Protein AF-A0A954TWW1-F1 (afdb_monomer_lite)

Secondary structure (DSSP, 8-state):
--SHHHHHHHHHTT--------SS--HHHHHHHHHTT-TT--SSEEEE--TT-TTSPEEEES---SSHHHHHHHHHHHHHHHHHHHHHTSS--

pLDDT: mean 86.17, std 14.99, range [42.03, 96.81]

Structure (mmCIF, N/CA/C/O backbone):
data_AF-A0A954TWW1-F1
#
_entry.id   AF-A0A954TWW1-F1
#
loop_
_atom_site.group_PDB
_atom_site.id
_atom_site.type_symbol
_atom_site.label_atom_id
_atom_site.label_alt_id
_atom_site.label_comp_id
_atom_site.label_asym_id
_atom_site.label_entity_id
_atom_site.label_seq_id
_atom_site.pdbx_PDB_ins_code
_atom_site.Cartn_x
_atom_site.Cartn_y
_atom_site.Cartn_z
_atom_site.occupancy
_atom_site.B_iso_or_equiv
_atom_site.auth_seq_id
_atom_site.auth_comp_id
_atom_site.auth_asym_id
_atom_site.auth_atom_id
_atom_site.pdbx_PDB_model_num
ATOM 1 N N . MET A 1 1 ? 4.918 1.114 6.391 1.00 80.81 1 MET A N 1
ATOM 2 C CA . MET A 1 1 ? 4.045 -0.070 6.313 1.00 80.81 1 MET A CA 1
ATOM 3 C C . MET A 1 1 ? 4.292 -1.037 7.464 1.00 80.81 1 MET A C 1
ATOM 5 O O . MET A 1 1 ? 3.341 -1.381 8.137 1.00 80.81 1 MET A O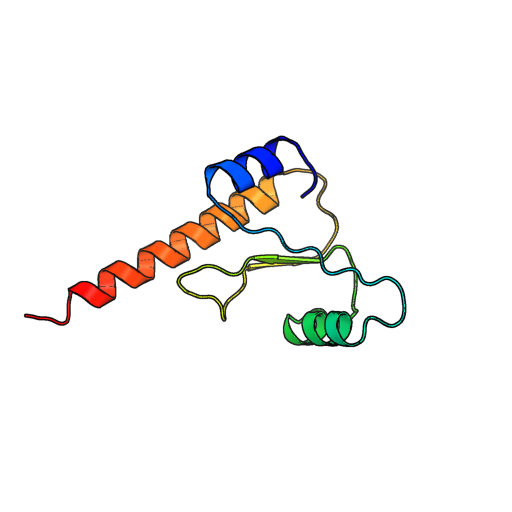 1
ATOM 9 N N . ASN A 1 2 ? 5.528 -1.488 7.721 1.00 88.06 2 ASN A N 1
ATOM 10 C CA . ASN A 1 2 ? 5.795 -2.454 8.799 1.00 88.06 2 ASN A CA 1
ATOM 11 C C . ASN A 1 2 ? 5.938 -1.778 10.178 1.00 88.06 2 ASN A C 1
ATOM 13 O O . ASN A 1 2 ? 7.047 -1.631 10.686 1.00 88.06 2 ASN A O 1
ATOM 17 N N . THR A 1 3 ? 4.828 -1.309 10.744 1.00 93.94 3 THR A N 1
ATOM 18 C CA . THR A 1 3 ? 4.748 -0.781 12.117 1.00 93.94 3 THR A CA 1
ATOM 19 C C . THR A 1 3 ? 3.572 -1.426 12.848 1.00 93.94 3 THR A C 1
ATOM 21 O O . THR A 1 3 ? 2.620 -1.855 12.197 1.00 93.94 3 THR A O 1
ATOM 24 N N . GLU A 1 4 ? 3.607 -1.462 14.185 1.00 96.06 4 GLU A N 1
ATOM 25 C CA . GLU A 1 4 ? 2.492 -1.995 14.990 1.00 96.06 4 GLU A CA 1
ATOM 26 C C . GLU A 1 4 ? 1.180 -1.257 14.712 1.00 96.06 4 GLU A C 1
ATOM 28 O O . GLU A 1 4 ? 0.158 -1.887 14.483 1.00 96.06 4 GLU A O 1
ATOM 33 N N . GLU A 1 5 ? 1.221 0.072 14.623 1.00 96.00 5 GLU A N 1
ATOM 34 C CA . GLU A 1 5 ? 0.041 0.892 14.321 1.00 96.00 5 GLU A CA 1
ATOM 35 C C . GLU A 1 5 ? -0.599 0.529 12.972 1.00 96.00 5 GLU A C 1
ATOM 37 O O . GLU A 1 5 ? -1.811 0.348 12.882 1.00 96.00 5 GLU A O 1
ATOM 42 N N . THR A 1 6 ? 0.216 0.351 11.925 1.00 95.31 6 THR A N 1
ATOM 43 C CA . THR A 1 6 ? -0.299 -0.039 10.603 1.00 95.31 6 THR A CA 1
ATOM 44 C C . THR A 1 6 ? -0.874 -1.455 10.645 1.00 95.31 6 THR A C 1
ATOM 46 O O . THR A 1 6 ? -1.901 -1.717 10.025 1.00 95.31 6 THR A O 1
ATOM 49 N N . LYS A 1 7 ? -0.223 -2.369 11.378 1.00 95.38 7 LYS A N 1
ATOM 50 C CA . LYS A 1 7 ? -0.686 -3.748 11.546 1.00 95.38 7 LYS A CA 1
ATOM 51 C C . LYS A 1 7 ? -2.052 -3.791 12.234 1.00 95.38 7 LYS A C 1
ATOM 53 O O . LYS A 1 7 ? -2.960 -4.410 11.692 1.00 95.38 7 LYS A O 1
ATOM 58 N N . ASN A 1 8 ? -2.198 -3.102 13.365 1.00 96.38 8 ASN A N 1
ATOM 59 C CA . ASN A 1 8 ? -3.453 -3.061 14.114 1.00 96.38 8 ASN A CA 1
ATOM 60 C C . ASN A 1 8 ? -4.582 -2.511 13.242 1.00 96.38 8 ASN A C 1
ATOM 62 O O . ASN A 1 8 ? -5.632 -3.133 13.142 1.00 96.38 8 ASN A O 1
ATOM 66 N N . TYR A 1 9 ? -4.334 -1.414 12.517 1.00 95.56 9 TYR A N 1
ATOM 67 C CA . TYR A 1 9 ? -5.332 -0.846 11.613 1.00 95.56 9 TYR A CA 1
ATOM 68 C C . TYR A 1 9 ? -5.769 -1.846 10.532 1.00 95.56 9 TYR A C 1
ATOM 70 O O . TYR A 1 9 ? -6.962 -1.999 10.273 1.00 95.56 9 TYR A O 1
ATOM 78 N N . VAL A 1 10 ? -4.808 -2.532 9.902 1.00 95.25 10 VAL A N 1
ATOM 79 C CA . VAL A 1 10 ? -5.071 -3.541 8.864 1.00 95.25 10 VAL A CA 1
ATOM 80 C C . VAL A 1 10 ? -5.933 -4.682 9.408 1.00 95.25 10 VAL A C 1
ATOM 82 O O . VAL A 1 10 ? -6.899 -5.072 8.753 1.00 95.25 10 VAL A O 1
ATOM 85 N N . GLU A 1 11 ? -5.611 -5.186 10.601 1.00 95.31 11 GLU A N 1
ATOM 86 C CA . GLU A 1 11 ? -6.342 -6.279 11.251 1.00 95.31 11 GLU A CA 1
ATOM 87 C C . GLU A 1 11 ? -7.757 -5.853 11.673 1.00 95.31 11 GLU A C 1
ATOM 89 O O . GLU A 1 11 ? -8.723 -6.547 11.359 1.00 95.31 11 GLU A O 1
ATOM 94 N N . GLU A 1 12 ? -7.900 -4.688 12.309 1.00 95.75 12 GLU A N 1
ATOM 95 C CA . GLU A 1 12 ? -9.186 -4.152 12.777 1.00 95.75 12 GLU A CA 1
ATOM 96 C C . GLU A 1 12 ? -10.172 -3.879 11.634 1.00 95.75 12 GLU A C 1
ATOM 98 O O . GLU A 1 12 ? -11.379 -4.057 11.798 1.00 95.75 12 GLU A O 1
ATOM 103 N N . HIS A 1 13 ? -9.667 -3.471 10.467 1.00 93.06 13 HIS A N 1
ATOM 104 C CA . HIS A 1 13 ? -10.490 -3.084 9.317 1.00 93.06 13 HIS A CA 1
ATOM 105 C C . HIS A 1 13 ? -10.601 -4.182 8.249 1.00 93.06 13 HIS A C 1
ATOM 107 O O . HIS A 1 13 ? -11.145 -3.937 7.172 1.00 93.06 13 HIS A O 1
ATOM 113 N N . GLY A 1 14 ? -10.089 -5.389 8.517 1.00 93.06 14 GLY A N 1
ATOM 114 C CA . GLY A 1 14 ? -10.172 -6.520 7.588 1.00 93.06 14 GLY A CA 1
ATOM 115 C C . GLY A 1 14 ? -9.448 -6.282 6.257 1.00 93.06 14 GLY A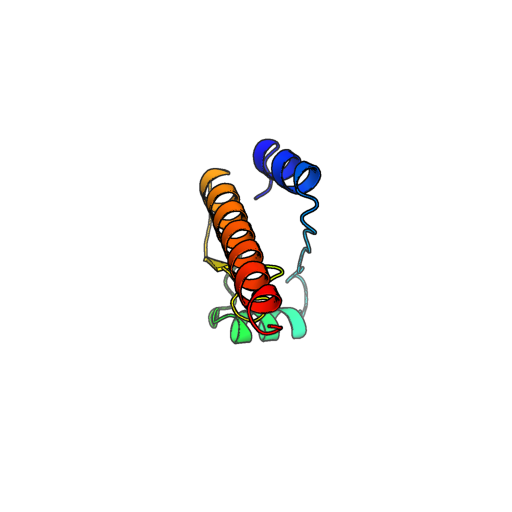 C 1
ATOM 116 O O . GLY A 1 14 ? -9.856 -6.812 5.222 1.00 93.06 14 GLY A O 1
ATOM 117 N N . ILE A 1 15 ? -8.389 -5.469 6.260 1.00 94.31 15 ILE A N 1
ATOM 118 C CA . ILE A 1 15 ? -7.598 -5.176 5.064 1.00 94.31 15 ILE A CA 1
ATOM 119 C C . ILE A 1 15 ? -6.710 -6.384 4.753 1.00 94.31 15 ILE A C 1
ATOM 121 O O . ILE A 1 15 ? -5.969 -6.877 5.601 1.00 94.31 15 ILE A O 1
ATOM 125 N N . ILE A 1 16 ? -6.735 -6.845 3.503 1.00 94.62 16 ILE A N 1
ATOM 126 C CA . ILE A 1 16 ? -5.865 -7.934 3.050 1.00 94.62 16 ILE A CA 1
ATOM 127 C C . ILE A 1 16 ? -4.566 -7.350 2.496 1.00 94.62 16 ILE A C 1
ATOM 129 O O . ILE A 1 16 ? -4.554 -6.698 1.452 1.00 94.62 16 ILE A O 1
ATOM 133 N N . ALA A 1 17 ? -3.456 -7.605 3.189 1.00 94.12 17 ALA A N 1
ATOM 134 C CA . ALA A 1 17 ? -2.127 -7.214 2.738 1.00 94.12 17 ALA A CA 1
ATOM 135 C C . ALA A 1 17 ? -1.486 -8.321 1.885 1.00 94.12 17 ALA A C 1
ATOM 137 O O . ALA A 1 17 ? -1.353 -9.462 2.324 1.00 94.12 17 ALA A O 1
ATOM 138 N N . LEU A 1 18 ? -1.033 -7.967 0.680 1.00 93.12 18 LEU A N 1
ATOM 139 C CA . LEU A 1 18 ? -0.272 -8.850 -0.205 1.00 93.12 18 LEU A CA 1
ATOM 140 C C . LEU A 1 18 ? 1.153 -8.317 -0.366 1.00 93.12 18 LEU A C 1
ATOM 142 O O . LEU A 1 18 ? 1.358 -7.127 -0.607 1.00 93.12 18 LEU A O 1
ATOM 146 N N . ARG A 1 19 ? 2.148 -9.203 -0.259 1.00 91.12 19 ARG A N 1
ATOM 147 C CA . ARG A 1 19 ? 3.552 -8.873 -0.522 1.00 91.12 19 ARG A CA 1
ATOM 148 C C . ARG A 1 19 ? 3.951 -9.398 -1.896 1.00 91.12 19 ARG A C 1
ATOM 150 O O . ARG A 1 19 ? 4.010 -10.606 -2.099 1.00 91.12 19 ARG A O 1
ATOM 157 N N . ALA A 1 20 ? 4.282 -8.488 -2.805 1.00 89.69 20 ALA A N 1
ATOM 158 C CA . ALA A 1 20 ? 4.932 -8.825 -4.065 1.00 89.69 20 ALA A CA 1
ATOM 159 C C . ALA A 1 20 ? 6.452 -8.856 -3.856 1.00 89.69 20 ALA A C 1
ATOM 161 O O . ALA A 1 20 ? 7.067 -7.818 -3.602 1.00 89.69 20 ALA A O 1
ATOM 162 N N . ASP A 1 21 ? 7.057 -10.042 -3.917 1.00 87.44 21 ASP A N 1
ATOM 163 C CA . ASP A 1 21 ? 8.511 -10.171 -3.834 1.00 87.44 21 ASP A CA 1
ATOM 164 C C . ASP A 1 21 ? 9.152 -9.936 -5.208 1.00 87.44 21 ASP A C 1
ATOM 166 O O . ASP A 1 21 ? 8.788 -10.572 -6.195 1.00 87.44 21 ASP A O 1
ATOM 170 N N . LYS A 1 22 ? 10.098 -8.995 -5.270 1.00 84.94 22 LYS A N 1
ATOM 171 C CA . LYS A 1 22 ? 10.818 -8.616 -6.494 1.00 84.94 22 LYS A CA 1
ATOM 172 C C . LYS A 1 22 ? 12.189 -9.299 -6.605 1.00 84.94 22 LYS A C 1
ATOM 174 O O .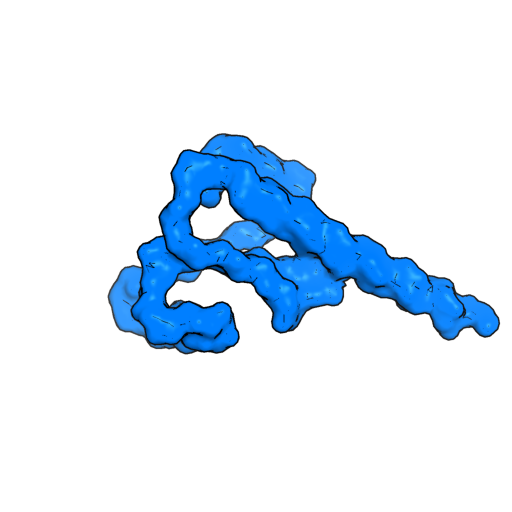 LYS A 1 22 ? 12.930 -9.038 -7.555 1.00 84.94 22 LYS A O 1
ATOM 179 N N . GLN A 1 23 ? 12.564 -10.147 -5.646 1.00 83.00 23 GLN A N 1
ATOM 180 C CA . GLN A 1 23 ? 13.784 -10.948 -5.734 1.00 83.00 23 GLN A CA 1
ATOM 181 C C . GLN A 1 23 ? 13.675 -11.968 -6.881 1.00 83.00 23 GLN A C 1
ATOM 183 O O . GLN A 1 23 ? 12.654 -12.627 -7.016 1.00 83.00 23 GLN A O 1
ATOM 188 N N . HIS A 1 24 ? 14.745 -12.113 -7.675 1.00 75.56 24 HIS A N 1
ATOM 189 C CA . HIS A 1 24 ? 14.902 -13.069 -8.792 1.00 75.56 24 HIS A CA 1
ATOM 190 C C . HIS A 1 24 ? 13.834 -12.999 -9.906 1.00 75.56 24 HIS A C 1
ATOM 192 O O . HIS A 1 24 ? 12.721 -13.474 -9.739 1.00 75.56 24 HIS A O 1
ATOM 198 N N . GLN A 1 25 ? 14.201 -12.484 -11.091 1.00 67.69 25 GLN A N 1
ATOM 199 C CA . GLN A 1 25 ? 13.415 -12.566 -12.346 1.00 67.69 25 GLN A CA 1
ATOM 200 C C . GLN A 1 25 ? 11.880 -12.427 -12.188 1.00 67.69 25 GLN A C 1
ATOM 202 O O . GLN A 1 25 ? 11.106 -13.151 -12.812 1.00 67.69 25 GLN A O 1
ATOM 207 N N . ALA A 1 26 ? 11.426 -11.466 -11.377 1.00 83.69 26 ALA A N 1
ATOM 208 C CA . ALA A 1 26 ? 10.013 -11.253 -11.072 1.00 83.69 26 ALA A CA 1
ATOM 209 C C . ALA A 1 26 ? 9.281 -10.520 -12.217 1.00 83.69 26 ALA A C 1
ATOM 211 O O . ALA A 1 26 ? 8.852 -9.375 -12.071 1.00 83.69 26 ALA A O 1
ATOM 212 N N . VAL A 1 27 ? 9.172 -11.166 -13.384 1.00 88.31 27 VAL A N 1
ATOM 213 C CA . VAL A 1 27 ? 8.582 -10.594 -14.610 1.00 88.31 27 VAL A CA 1
ATOM 214 C C . VAL A 1 27 ? 7.168 -10.066 -14.361 1.00 88.31 27 VAL A C 1
ATOM 216 O O . VAL A 1 27 ? 6.861 -8.945 -14.756 1.00 88.31 27 VAL A O 1
ATOM 219 N N . GLU A 1 28 ? 6.335 -10.825 -13.649 1.00 89.38 28 GLU A N 1
ATOM 220 C CA . GLU A 1 28 ? 4.956 -10.418 -13.352 1.00 89.3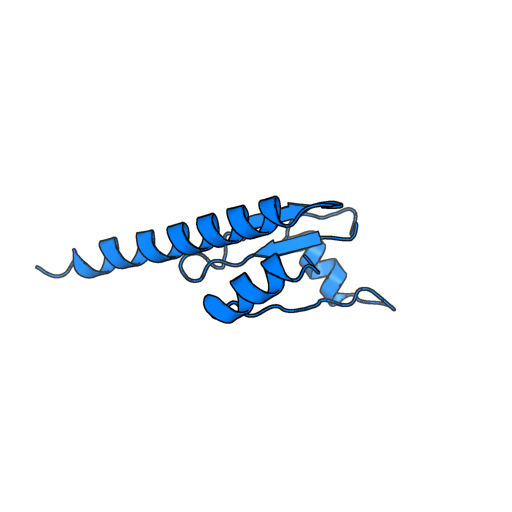8 28 GLU A CA 1
ATOM 221 C C . GLU A 1 28 ? 4.886 -9.228 -12.386 1.00 89.38 28 GLU A C 1
ATOM 223 O O . GLU A 1 28 ? 4.069 -8.331 -12.571 1.00 89.38 28 GLU A O 1
ATOM 228 N N . VAL A 1 29 ? 5.790 -9.153 -11.402 1.00 90.81 29 VAL A N 1
ATOM 229 C CA . VAL A 1 29 ? 5.872 -7.997 -10.493 1.00 90.81 29 VAL A CA 1
ATOM 230 C C . VAL A 1 29 ? 6.308 -6.748 -11.254 1.00 90.81 29 VAL A C 1
ATOM 232 O O . VAL A 1 29 ? 5.738 -5.681 -11.051 1.00 90.81 29 VAL A O 1
ATOM 235 N N . ASN A 1 30 ? 7.275 -6.871 -12.168 1.00 90.69 30 ASN A N 1
ATOM 236 C CA . ASN A 1 30 ? 7.704 -5.751 -13.007 1.00 90.69 30 ASN A CA 1
ATOM 237 C C . ASN A 1 30 ? 6.561 -5.257 -13.910 1.00 90.69 30 ASN A C 1
ATOM 239 O O . ASN A 1 30 ? 6.307 -4.057 -13.956 1.00 90.69 30 ASN A O 1
ATOM 243 N N . ARG A 1 31 ? 5.826 -6.173 -14.558 1.00 91.81 31 ARG A N 1
ATOM 244 C CA . ARG A 1 31 ? 4.644 -5.835 -15.371 1.00 91.81 31 ARG A CA 1
ATOM 245 C C . ARG A 1 31 ? 3.585 -5.105 -14.552 1.00 91.81 31 ARG A C 1
ATOM 247 O O . ARG A 1 31 ? 3.054 -4.096 -15.006 1.00 91.81 31 ARG A O 1
ATOM 254 N N . LEU A 1 32 ? 3.307 -5.583 -13.340 1.00 92.50 32 LEU A N 1
ATOM 255 C CA . LEU A 1 32 ? 2.348 -4.938 -12.450 1.00 92.50 32 LEU A CA 1
ATOM 256 C C . LEU A 1 32 ? 2.802 -3.526 -12.050 1.00 92.50 32 LEU A C 1
ATOM 258 O O . LEU A 1 32 ? 2.000 -2.598 -12.081 1.00 92.50 32 LEU A O 1
ATOM 262 N N . LEU A 1 33 ? 4.082 -3.332 -11.720 1.00 93.25 33 LEU A N 1
ATOM 263 C CA . LEU A 1 33 ? 4.629 -2.005 -11.412 1.00 93.25 33 LEU A CA 1
ATOM 264 C C . LEU A 1 33 ? 4.482 -1.044 -12.598 1.00 93.25 33 LEU A C 1
ATOM 266 O O . LEU A 1 33 ? 4.031 0.085 -12.409 1.00 93.25 33 LEU A O 1
ATOM 270 N N . GLU A 1 34 ? 4.785 -1.496 -13.817 1.00 93.44 34 GLU A N 1
ATOM 271 C CA . GLU A 1 34 ? 4.603 -0.702 -15.037 1.00 93.44 34 GLU A CA 1
ATOM 272 C C . GLU A 1 34 ? 3.134 -0.315 -15.262 1.00 93.44 34 GLU A C 1
ATOM 274 O O . GLU A 1 34 ? 2.844 0.849 -15.548 1.00 93.44 34 GLU A O 1
ATOM 279 N N . GLN A 1 35 ? 2.202 -1.259 -15.086 1.00 93.38 35 GLN A N 1
ATOM 280 C CA . GLN A 1 35 ? 0.757 -1.012 -15.184 1.00 93.38 35 GLN A CA 1
ATOM 281 C C . GLN A 1 35 ? 0.263 -0.001 -14.144 1.00 93.38 35 GLN A C 1
ATOM 283 O O . GLN A 1 35 ? -0.614 0.809 -14.436 1.00 93.38 35 GLN A O 1
ATOM 288 N N . LEU A 1 36 ? 0.854 -0.017 -12.949 1.00 94.06 36 LEU A N 1
ATOM 289 C CA . LEU A 1 36 ? 0.581 0.938 -11.875 1.00 94.06 36 LEU A CA 1
ATOM 290 C C . LEU A 1 36 ? 1.326 2.274 -12.064 1.00 94.06 36 LEU A C 1
ATOM 292 O O . LEU A 1 36 ? 1.230 3.152 -11.215 1.00 94.06 36 LEU A O 1
ATOM 296 N N . GLY A 1 37 ? 2.056 2.457 -13.170 1.00 92.62 37 GLY A N 1
ATOM 297 C CA . GLY A 1 37 ? 2.742 3.703 -13.519 1.00 92.62 37 GLY A CA 1
ATOM 298 C C . GLY A 1 37 ? 4.178 3.827 -12.997 1.00 92.62 37 GLY A C 1
ATOM 299 O O . GLY A 1 37 ? 4.861 4.795 -13.335 1.00 92.62 37 GLY A O 1
ATOM 300 N N . ASN A 1 38 ? 4.684 2.843 -12.250 1.00 91.88 38 ASN A N 1
ATOM 301 C CA . ASN A 1 38 ? 6.066 2.790 -11.776 1.00 91.88 38 ASN A CA 1
ATOM 302 C C . ASN A 1 38 ? 6.984 2.159 -12.836 1.00 91.88 38 ASN A C 1
ATOM 304 O O . ASN A 1 38 ? 7.397 1.002 -12.748 1.00 91.88 38 ASN A O 1
ATOM 308 N N . LYS A 1 39 ? 7.319 2.951 -13.859 1.00 86.12 39 LYS A N 1
ATOM 309 C CA . LYS A 1 39 ? 8.177 2.522 -14.980 1.00 86.12 39 LYS A CA 1
ATOM 310 C C . LYS A 1 39 ? 9.641 2.297 -14.596 1.00 86.12 39 LYS A C 1
ATOM 312 O O . LYS A 1 39 ? 10.356 1.621 -15.325 1.00 86.12 39 LYS A O 1
ATOM 317 N N . SER A 1 40 ? 10.109 2.883 -13.492 1.00 86.88 40 SER A N 1
ATOM 318 C CA . SER A 1 40 ? 11.477 2.663 -13.006 1.00 86.88 40 SER A CA 1
ATOM 319 C C . SER A 1 40 ? 11.621 1.319 -12.288 1.00 86.88 40 SER A C 1
ATOM 321 O O . SER A 1 40 ? 12.742 0.853 -12.079 1.00 86.88 40 SER A O 1
ATOM 323 N N . GLY A 1 41 ? 10.503 0.691 -11.899 1.00 86.06 41 GLY A N 1
ATOM 324 C CA . GLY A 1 41 ? 10.499 -0.525 -11.094 1.00 86.06 41 GLY A CA 1
ATOM 325 C C . GLY A 1 41 ? 11.111 -0.311 -9.706 1.00 86.06 41 GLY A C 1
ATOM 326 O O . GLY A 1 41 ? 11.634 -1.265 -9.118 1.00 86.06 41 GLY A O 1
ATOM 327 N N . ALA A 1 42 ? 11.102 0.931 -9.211 1.00 88.56 42 ALA A N 1
ATOM 328 C CA . ALA A 1 42 ? 11.665 1.290 -7.919 1.00 88.56 42 ALA A CA 1
ATOM 329 C C . ALA A 1 42 ? 10.823 0.703 -6.780 1.00 88.56 42 ALA A C 1
ATOM 331 O O . ALA A 1 42 ? 9.597 0.664 -6.847 1.00 88.56 42 ALA A O 1
ATOM 332 N N . ILE A 1 43 ? 11.495 0.242 -5.729 1.00 89.69 43 ILE A N 1
ATOM 333 C CA . ILE A 1 43 ? 10.870 -0.249 -4.499 1.00 89.69 43 ILE A CA 1
ATOM 334 C C . ILE A 1 43 ? 11.491 0.480 -3.297 1.00 89.69 43 ILE A C 1
ATOM 336 O O . ILE A 1 43 ? 12.662 0.861 -3.373 1.00 89.69 43 ILE A O 1
ATOM 340 N N . PRO A 1 44 ? 10.764 0.649 -2.178 1.00 92.00 44 PRO A N 1
ATOM 341 C CA . PRO A 1 44 ? 9.406 0.161 -1.917 1.00 92.00 44 PRO A CA 1
ATOM 342 C C . PRO A 1 44 ? 8.317 0.926 -2.689 1.00 92.00 44 PRO A C 1
ATOM 344 O O . PRO A 1 44 ? 8.415 2.132 -2.881 1.00 92.00 44 PRO A O 1
ATOM 347 N N . PHE A 1 45 ? 7.279 0.200 -3.111 1.00 94.56 45 PHE A N 1
ATOM 348 C CA . PHE A 1 45 ? 6.101 0.723 -3.806 1.00 94.56 45 PHE A CA 1
ATOM 349 C C . PHE A 1 45 ? 4.853 0.022 -3.268 1.00 94.56 45 PHE A C 1
ATOM 351 O O . PHE A 1 45 ? 4.869 -1.198 -3.083 1.00 94.56 45 PHE A O 1
ATOM 358 N N . TYR A 1 46 ? 3.782 0.773 -3.022 1.00 95.81 46 TYR A N 1
ATOM 359 C CA . TYR A 1 46 ? 2.535 0.236 -2.483 1.00 95.81 46 TYR A CA 1
ATOM 360 C C . TYR A 1 46 ? 1.344 0.694 -3.324 1.00 95.81 46 TYR A C 1
ATOM 362 O O . TYR A 1 46 ? 1.268 1.851 -3.738 1.00 95.81 46 TYR A O 1
ATOM 370 N N . ALA A 1 47 ? 0.392 -0.212 -3.529 1.00 96.50 47 ALA A N 1
ATOM 371 C CA . ALA A 1 47 ? -0.887 0.073 -4.162 1.00 96.50 47 ALA A CA 1
ATOM 372 C C . ALA A 1 47 ? -2.013 -0.426 -3.256 1.00 96.50 47 ALA A C 1
ATOM 374 O O . ALA A 1 47 ? -2.031 -1.591 -2.859 1.00 96.50 47 ALA A O 1
ATOM 375 N N . ILE A 1 48 ? -2.938 0.467 -2.919 1.00 96.50 48 ILE A N 1
ATOM 376 C CA . ILE A 1 48 ? -4.124 0.167 -2.118 1.00 96.50 48 ILE A CA 1
ATOM 377 C C . ILE A 1 48 ? -5.312 0.169 -3.066 1.00 96.50 48 ILE A C 1
ATOM 379 O O . ILE A 1 48 ? -5.583 1.180 -3.709 1.00 96.50 48 ILE A O 1
ATOM 383 N N . PHE A 1 49 ? -6.007 -0.961 -3.154 1.00 95.75 49 PHE A N 1
ATOM 384 C CA . PHE A 1 49 ? -7.138 -1.168 -4.054 1.00 95.75 49 PHE A CA 1
ATOM 385 C C . PHE A 1 49 ? -8.449 -1.034 -3.263 1.00 95.75 49 PHE A C 1
ATOM 387 O O . PHE A 1 49 ? -8.773 -1.935 -2.489 1.00 95.75 49 PHE A O 1
ATOM 394 N N . PRO A 1 50 ? -9.206 0.070 -3.405 1.00 95.19 50 PRO A N 1
ATOM 395 C CA . PRO A 1 50 ? -10.458 0.251 -2.675 1.00 95.19 50 PRO A CA 1
ATOM 396 C C . PRO A 1 50 ? -11.545 -0.704 -3.179 1.00 95.19 50 PRO A C 1
ATOM 398 O O . PRO A 1 50 ? -11.685 -0.893 -4.387 1.00 95.19 50 PRO A O 1
ATOM 401 N N . ALA A 1 51 ? -12.378 -1.240 -2.283 1.00 89.81 51 ALA A N 1
ATOM 402 C CA . ALA A 1 51 ? -13.423 -2.201 -2.654 1.00 89.81 51 ALA A CA 1
ATOM 403 C C . ALA A 1 51 ? -14.452 -1.636 -3.656 1.00 89.81 51 ALA A C 1
ATOM 405 O O . ALA A 1 51 ? -14.865 -2.338 -4.576 1.00 89.81 51 ALA A O 1
ATOM 406 N N . GLY A 1 52 ? -14.838 -0.360 -3.521 1.00 89.06 52 GLY A N 1
ATOM 407 C CA . GLY A 1 52 ? -15.792 0.287 -4.438 1.00 89.06 52 GLY A CA 1
ATOM 408 C C . GLY A 1 52 ? -15.180 0.772 -5.755 1.00 89.06 52 GLY A C 1
ATOM 409 O O . GLY A 1 52 ? -15.905 1.111 -6.688 1.00 89.06 52 GLY A O 1
ATOM 410 N N . SER A 1 53 ? -13.852 0.818 -5.856 1.00 90.38 53 SER A N 1
ATOM 411 C CA . SER A 1 53 ? -13.148 1.343 -7.029 1.00 90.38 53 SER A CA 1
ATOM 412 C C . SER A 1 53 ? -11.812 0.625 -7.271 1.00 90.38 53 SER A C 1
ATOM 414 O O . SER A 1 53 ? -10.771 1.275 -7.378 1.00 90.38 53 SER A O 1
ATOM 416 N N . PRO A 1 54 ? -11.811 -0.712 -7.445 1.00 89.50 54 PRO A N 1
ATOM 417 C CA . PRO A 1 54 ? -10.578 -1.500 -7.515 1.00 89.50 54 PRO A CA 1
ATOM 418 C C . PRO A 1 54 ? -9.683 -1.115 -8.703 1.00 89.50 54 PRO A C 1
ATOM 420 O O . PRO A 1 54 ? -8.472 -1.252 -8.634 1.00 89.50 54 PRO A O 1
ATOM 423 N N . ASN A 1 55 ? -10.245 -0.553 -9.776 1.00 91.88 55 ASN A N 1
ATOM 424 C CA . ASN A 1 55 ? -9.472 -0.084 -10.935 1.00 91.88 55 ASN A CA 1
ATOM 425 C C . ASN A 1 55 ? -8.818 1.298 -10.735 1.00 91.88 55 ASN A C 1
ATOM 427 O O . ASN A 1 55 ? -8.177 1.810 -11.650 1.00 91.88 55 ASN A O 1
ATOM 431 N N . LYS A 1 56 ? -9.008 1.936 -9.574 1.00 93.94 56 LYS A N 1
ATOM 432 C CA . LYS A 1 56 ? -8.440 3.247 -9.229 1.00 93.94 56 LYS A CA 1
ATOM 433 C C . LYS A 1 56 ? -7.651 3.142 -7.917 1.00 93.94 56 LYS A C 1
ATOM 435 O O . LYS A 1 56 ? -8.102 3.665 -6.897 1.00 93.94 56 LYS A O 1
ATOM 440 N N . PRO A 1 57 ? -6.507 2.436 -7.919 1.00 96.06 57 PRO A N 1
ATOM 441 C CA . PRO A 1 57 ? -5.717 2.262 -6.713 1.00 96.06 57 PRO A CA 1
ATOM 442 C C . PRO A 1 57 ? -5.129 3.587 -6.224 1.00 96.06 57 PRO A C 1
ATOM 444 O O . PRO A 1 57 ? -4.775 4.466 -7.011 1.00 96.06 57 PRO A O 1
ATOM 447 N N . ILE A 1 58 ? -4.972 3.693 -4.909 1.00 96.62 58 ILE A N 1
ATOM 448 C CA . ILE A 1 58 ? -4.178 4.743 -4.275 1.00 96.62 58 ILE A CA 1
ATOM 449 C C . ILE A 1 58 ? -2.731 4.257 -4.254 1.00 96.62 58 ILE A C 1
ATOM 451 O O . ILE A 1 58 ? -2.432 3.203 -3.689 1.00 96.62 58 ILE A O 1
ATOM 455 N N . LEU A 1 59 ? -1.844 5.014 -4.895 1.00 96.12 59 LEU A N 1
ATOM 456 C CA . LEU A 1 59 ? -0.437 4.660 -5.054 1.00 96.12 59 LEU A CA 1
ATOM 457 C C . LEU A 1 59 ? 0.420 5.435 -4.055 1.00 96.12 59 LEU A C 1
ATOM 459 O O . LEU A 1 59 ? 0.263 6.646 -3.899 1.00 96.12 59 LEU A O 1
ATOM 463 N N . LEU A 1 60 ? 1.341 4.732 -3.405 1.00 95.25 60 LEU A N 1
ATOM 464 C CA . LEU A 1 60 ? 2.345 5.303 -2.514 1.00 95.25 60 LEU A CA 1
ATOM 465 C C . LEU A 1 60 ? 3.721 4.869 -3.024 1.00 95.25 60 LEU A C 1
ATOM 467 O O . LEU A 1 60 ? 4.102 3.702 -2.895 1.00 95.25 60 LEU A O 1
ATOM 471 N N . ASP A 1 61 ? 4.446 5.814 -3.617 1.00 92.12 61 ASP A N 1
ATOM 472 C CA . ASP A 1 61 ? 5.777 5.599 -4.181 1.00 92.12 61 ASP A CA 1
ATOM 473 C C . ASP A 1 61 ? 6.856 6.171 -3.252 1.00 92.12 61 ASP A C 1
ATOM 475 O O . ASP A 1 61 ? 6.753 7.309 -2.788 1.00 92.12 61 ASP A O 1
ATOM 479 N N . GLY A 1 62 ? 7.887 5.373 -2.980 1.00 87.56 62 GLY A N 1
ATOM 480 C CA . GLY A 1 62 ? 9.046 5.773 -2.197 1.00 87.56 62 GLY A CA 1
ATOM 481 C C . GLY A 1 62 ? 9.047 5.300 -0.743 1.00 87.56 62 GLY A C 1
ATOM 482 O O . GLY A 1 62 ? 8.272 4.449 -0.298 1.00 87.56 62 GLY A O 1
ATOM 483 N N . VAL A 1 63 ? 10.014 5.829 0.008 1.00 91.12 63 VAL A N 1
ATOM 484 C CA . VAL A 1 63 ? 10.296 5.417 1.386 1.00 91.12 63 VAL A CA 1
ATOM 485 C C . VAL A 1 63 ? 9.472 6.247 2.361 1.00 91.12 63 VAL A C 1
ATOM 487 O O . VAL A 1 63 ? 9.573 7.470 2.402 1.00 91.12 63 VAL A O 1
ATOM 490 N N . PHE A 1 64 ? 8.712 5.558 3.207 1.00 92.19 64 PHE A N 1
ATOM 491 C CA . PHE A 1 64 ? 7.898 6.164 4.254 1.00 92.19 64 PHE A CA 1
ATOM 492 C C . PHE A 1 64 ? 8.426 5.747 5.624 1.00 92.19 64 PHE A C 1
ATOM 494 O O . PHE A 1 64 ? 8.549 4.555 5.912 1.00 92.19 64 PHE A O 1
ATOM 501 N N . THR A 1 65 ? 8.720 6.729 6.470 1.00 92.12 65 THR A N 1
ATOM 502 C CA . THR A 1 65 ? 9.303 6.530 7.807 1.00 92.12 65 THR A CA 1
ATOM 503 C C . THR A 1 65 ? 8.276 6.604 8.937 1.00 92.12 65 THR A C 1
ATOM 505 O O . THR A 1 65 ? 8.628 6.408 10.095 1.00 92.12 65 THR A O 1
ATOM 508 N N . SER A 1 66 ? 7.006 6.860 8.618 1.00 94.38 66 SER A N 1
ATOM 509 C CA . SER A 1 66 ? 5.904 6.920 9.578 1.00 94.38 66 SER A CA 1
ATOM 510 C C . SER A 1 66 ? 4.689 6.118 9.082 1.00 94.38 66 SER A C 1
ATOM 512 O O . SER A 1 66 ? 4.573 5.850 7.881 1.00 94.38 66 SER A O 1
ATOM 514 N N . PRO A 1 67 ? 3.785 5.699 9.987 1.00 95.44 67 PRO A N 1
ATOM 515 C CA . PRO A 1 67 ? 2.551 4.994 9.624 1.00 95.44 67 PRO A CA 1
ATOM 516 C C . PRO A 1 67 ? 1.518 5.902 8.949 1.00 95.44 67 PRO A C 1
ATOM 518 O O . PRO A 1 67 ? 0.754 5.437 8.107 1.00 95.44 67 PRO A O 1
ATOM 521 N N . LYS A 1 68 ? 1.533 7.200 9.269 1.00 96.25 68 LYS A N 1
ATOM 522 C CA . LYS A 1 68 ? 0.532 8.189 8.848 1.00 96.25 68 LYS A CA 1
ATOM 523 C C . LYS A 1 68 ? 0.141 8.133 7.356 1.00 96.25 68 LYS A C 1
ATOM 525 O O . LYS A 1 68 ? -1.055 8.073 7.090 1.00 96.25 68 LYS A O 1
ATOM 530 N N . PRO A 1 69 ? 1.070 8.071 6.379 1.00 96.69 69 PRO A N 1
ATOM 531 C CA . PRO A 1 69 ? 0.710 7.997 4.959 1.00 96.69 69 PRO A CA 1
ATOM 532 C C . PRO A 1 69 ? -0.116 6.757 4.589 1.00 96.69 69 PRO A C 1
ATOM 534 O O . PRO A 1 69 ? -0.946 6.820 3.687 1.00 96.69 69 PRO A O 1
ATOM 537 N N . PHE A 1 70 ? 0.098 5.635 5.284 1.00 96.81 70 PHE A N 1
ATOM 538 C CA . PHE A 1 70 ? -0.658 4.402 5.063 1.00 96.81 70 PHE A CA 1
ATOM 539 C C . PHE A 1 70 ? -2.053 4.505 5.670 1.00 96.81 70 PHE A C 1
ATOM 541 O O . PHE A 1 70 ? -3.023 4.209 4.981 1.00 96.81 70 PHE A O 1
ATOM 548 N N . ILE A 1 71 ? -2.154 4.995 6.910 1.00 96.81 71 ILE A N 1
ATOM 549 C CA . ILE A 1 71 ? -3.440 5.212 7.589 1.00 96.81 71 ILE A CA 1
ATOM 550 C C . ILE A 1 71 ? -4.332 6.150 6.767 1.00 96.81 71 ILE A C 1
ATOM 552 O O . ILE A 1 71 ? -5.446 5.781 6.409 1.00 96.81 71 ILE A O 1
ATOM 556 N N . GLU A 1 72 ? -3.808 7.304 6.344 1.00 96.62 72 GLU A N 1
ATOM 557 C CA . GLU A 1 72 ? -4.552 8.253 5.505 1.00 96.62 72 GLU A CA 1
ATOM 558 C C . GLU A 1 72 ? -4.991 7.640 4.165 1.00 96.62 72 GLU A C 1
ATOM 560 O O . GLU A 1 72 ? -6.050 7.973 3.629 1.00 96.62 72 GLU A O 1
ATOM 565 N N . ALA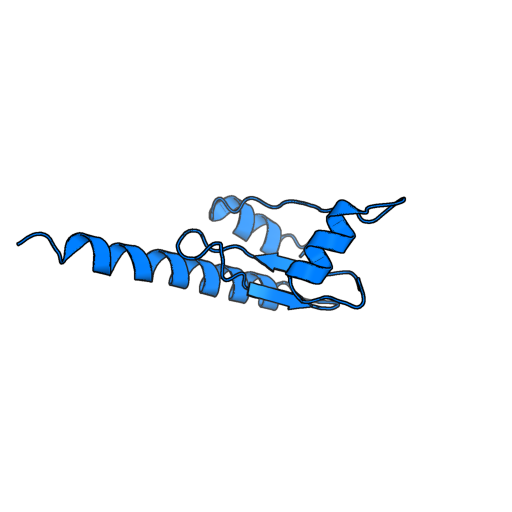 A 1 73 ? -4.173 6.762 3.580 1.00 96.75 73 ALA A N 1
ATOM 566 C CA . ALA A 1 73 ? -4.521 6.092 2.335 1.00 96.75 73 ALA A CA 1
ATOM 567 C C . ALA A 1 73 ? -5.610 5.026 2.537 1.00 96.75 73 ALA A C 1
ATOM 569 O O . ALA A 1 73 ? -6.497 4.908 1.691 1.00 96.75 73 ALA A O 1
ATOM 570 N N . PHE A 1 74 ? -5.597 4.296 3.656 1.00 95.62 74 PHE A N 1
ATOM 571 C CA . PHE A 1 74 ? -6.671 3.366 4.005 1.00 95.62 74 PHE A CA 1
ATOM 572 C C . PHE A 1 74 ? -7.993 4.091 4.259 1.00 95.62 74 PHE A C 1
ATOM 574 O O . PHE A 1 74 ? -9.023 3.680 3.728 1.00 95.62 74 PHE A O 1
ATOM 581 N N . GLU A 1 75 ? -7.967 5.213 4.977 1.00 94.94 75 GLU A N 1
ATOM 582 C CA . GLU A 1 75 ? -9.154 6.041 5.214 1.00 94.94 75 GLU A CA 1
ATOM 583 C C . GLU A 1 75 ? -9.756 6.555 3.898 1.00 94.94 75 GLU A C 1
ATOM 585 O O . GLU A 1 75 ? -10.962 6.445 3.670 1.00 94.94 75 GLU A O 1
ATOM 590 N N . LYS A 1 76 ? -8.914 7.045 2.977 1.00 94.31 76 LYS A N 1
ATOM 591 C CA . LYS A 1 76 ? -9.344 7.462 1.630 1.00 94.31 76 LYS A CA 1
ATOM 592 C C . LYS A 1 76 ? -9.928 6.301 0.820 1.00 94.31 76 LYS A C 1
ATOM 594 O O . LYS A 1 76 ? -10.920 6.489 0.107 1.00 94.31 76 LYS A O 1
ATOM 599 N N . ALA A 1 77 ? -9.335 5.111 0.914 1.00 93.69 77 ALA A N 1
ATOM 600 C CA . ALA A 1 77 ? -9.848 3.918 0.248 1.00 93.69 77 ALA A CA 1
ATOM 601 C C . ALA A 1 77 ? -11.230 3.526 0.798 1.00 93.69 77 ALA A C 1
ATOM 603 O O . ALA A 1 77 ? -12.139 3.249 0.019 1.00 93.69 77 ALA A O 1
ATOM 604 N N . ASN A 1 78 ? -11.418 3.587 2.117 1.00 88.44 78 ASN A N 1
ATOM 605 C CA . ASN A 1 78 ? -12.694 3.277 2.757 1.00 88.44 78 ASN A CA 1
ATOM 606 C C . ASN A 1 78 ? -13.786 4.321 2.444 1.00 88.44 78 ASN A C 1
ATOM 608 O O . ASN A 1 78 ? -14.939 3.988 2.178 1.00 88.44 78 ASN A O 1
ATOM 612 N N . ALA A 1 79 ? -13.435 5.607 2.378 1.00 86.81 79 ALA A N 1
ATOM 613 C CA . ALA A 1 79 ? -14.374 6.635 1.926 1.00 86.81 79 ALA A CA 1
ATOM 614 C C . ALA A 1 79 ? -14.826 6.400 0.469 1.00 86.81 79 ALA A C 1
ATOM 616 O O . ALA A 1 79 ? -15.980 6.649 0.113 1.00 86.81 79 ALA A O 1
ATOM 617 N N . SER A 1 80 ? -13.929 5.875 -0.372 1.00 78.44 80 SER A N 1
ATOM 618 C CA . SER A 1 80 ? -14.218 5.572 -1.777 1.00 78.44 80 SER A CA 1
ATOM 619 C C . SER A 1 80 ? -15.152 4.367 -1.958 1.00 78.44 80 SER A C 1
ATOM 621 O O . SER A 1 80 ? -15.863 4.314 -2.961 1.00 78.44 80 SER A O 1
ATOM 623 N N . SER A 1 81 ? -15.197 3.418 -1.013 1.00 73.31 81 SER A N 1
ATOM 624 C CA . SER A 1 81 ? -16.158 2.303 -1.047 1.00 73.31 81 SER A CA 1
ATOM 625 C C . SER A 1 81 ? -17.571 2.725 -0.647 1.00 73.31 81 SER A C 1
ATOM 627 O O . SER A 1 81 ? -18.529 2.319 -1.302 1.00 73.31 81 SER A O 1
ATOM 629 N N . LEU A 1 82 ? -17.714 3.598 0.353 1.00 64.50 82 LEU A N 1
ATOM 630 C CA . LEU A 1 82 ? -19.023 4.047 0.850 1.00 64.50 82 LEU A CA 1
ATOM 631 C C . LEU A 1 82 ? -19.770 4.968 -0.133 1.00 64.50 82 LEU A C 1
ATOM 633 O O . LEU A 1 82 ? -21.001 4.993 -0.160 1.00 64.50 82 LEU A O 1
ATOM 637 N N . GLY A 1 83 ? -19.045 5.697 -0.988 1.00 56.81 83 GLY A N 1
ATOM 638 C CA . GLY A 1 83 ? -19.646 6.547 -2.024 1.00 56.81 83 GLY A CA 1
ATOM 639 C C . GLY A 1 83 ? -20.364 5.777 -3.144 1.00 56.81 83 GLY A C 1
ATOM 640 O O . GLY A 1 83 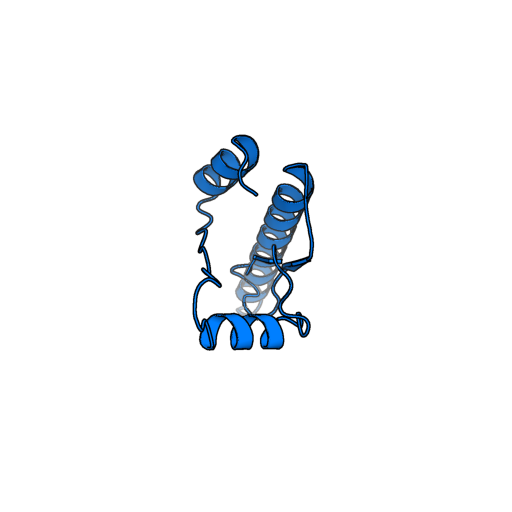? -21.207 6.354 -3.830 1.00 56.81 83 GLY A O 1
ATOM 641 N N . GLY A 1 84 ? -20.063 4.484 -3.326 1.00 52.09 84 GLY A N 1
ATOM 642 C CA . GLY A 1 84 ? -20.654 3.644 -4.376 1.00 52.09 84 GLY A CA 1
ATOM 643 C C . GLY A 1 84 ? -22.017 3.043 -4.014 1.00 52.09 84 GLY A C 1
ATOM 644 O O . GLY A 1 84 ? -22.870 2.885 -4.887 1.00 52.09 84 GLY A O 1
ATOM 645 N N . GLU A 1 85 ? -22.265 2.756 -2.733 1.00 49.62 85 GLU A N 1
ATOM 646 C CA . GLU A 1 85 ? -23.512 2.108 -2.293 1.00 49.62 85 GLU A CA 1
ATOM 647 C C . GLU A 1 85 ? -24.714 3.067 -2.252 1.00 49.62 85 GLU A C 1
ATOM 649 O O . GLU A 1 85 ? -25.854 2.641 -2.453 1.00 49.62 85 GLU A O 1
ATOM 654 N N . SER A 1 86 ? -24.481 4.371 -2.064 1.00 45.38 86 SER A N 1
ATOM 655 C CA . SER A 1 86 ? -25.553 5.380 -2.018 1.00 45.38 86 SER A CA 1
ATOM 656 C C . SER A 1 86 ? -26.258 5.566 -3.375 1.00 45.38 86 SER A C 1
ATOM 658 O O . SER A 1 86 ? -27.460 5.821 -3.433 1.00 45.38 86 SER A O 1
ATOM 660 N N . LEU A 1 87 ? -25.551 5.353 -4.491 1.00 48.12 87 LEU A N 1
ATOM 661 C CA . LEU A 1 87 ? -26.121 5.496 -5.838 1.00 48.12 87 LEU A CA 1
ATOM 662 C C . LEU A 1 87 ? -26.902 4.254 -6.302 1.00 48.12 87 LEU A C 1
ATOM 664 O O . LEU A 1 87 ? -27.845 4.383 -7.082 1.00 48.12 87 LEU A O 1
ATOM 668 N N . ALA A 1 88 ? -26.577 3.063 -5.789 1.00 49.78 88 ALA A N 1
ATOM 669 C CA . ALA A 1 88 ? -27.236 1.818 -6.190 1.00 49.78 88 ALA A CA 1
ATOM 670 C C . ALA A 1 88 ? -28.650 1.646 -5.597 1.00 49.78 88 ALA A C 1
ATOM 672 O O . ALA A 1 88 ? -29.467 0.932 -6.172 1.00 49.78 88 ALA A O 1
ATOM 673 N N . LYS A 1 89 ? -28.975 2.321 -4.483 1.00 47.72 89 LYS A N 1
ATOM 674 C CA . LYS A 1 89 ? -30.307 2.246 -3.844 1.00 47.72 89 LYS A CA 1
ATOM 675 C C . LYS A 1 89 ? -31.307 3.313 -4.310 1.00 47.72 89 LYS A C 1
ATOM 677 O O . LYS A 1 89 ? -32.466 3.249 -3.922 1.00 47.72 89 LYS A O 1
ATOM 682 N N . SER A 1 90 ? -30.889 4.268 -5.145 1.00 46.38 90 SER A N 1
ATOM 683 C CA . SER A 1 90 ? -31.738 5.384 -5.603 1.00 46.38 90 SER A CA 1
ATOM 684 C C . SER A 1 90 ? -32.451 5.122 -6.945 1.00 46.38 90 SER A C 1
ATOM 686 O O . SER A 1 90 ? -33.377 5.836 -7.306 1.00 46.38 90 SER A O 1
ATOM 688 N N . SER A 1 91 ? -32.072 4.076 -7.691 1.00 48.16 91 SER A N 1
ATOM 689 C CA . SER A 1 91 ? -32.630 3.795 -9.035 1.00 48.16 91 SER A CA 1
ATOM 690 C C . SER A 1 91 ? -33.775 2.770 -9.048 1.00 48.16 91 SER A C 1
ATOM 692 O O . SER A 1 91 ? -34.059 2.159 -10.075 1.00 48.16 91 SER A O 1
ATOM 694 N N . SER A 1 92 ? -34.433 2.545 -7.913 1.00 48.81 92 SER A N 1
ATOM 695 C CA . SER A 1 92 ? -35.631 1.704 -7.823 1.00 48.81 92 SER A CA 1
ATOM 696 C C . SER A 1 92 ? -36.715 2.453 -7.065 1.00 48.81 92 SER A C 1
ATOM 698 O O . SER A 1 92 ? -36.943 2.191 -5.889 1.00 48.81 92 SER A O 1
ATOM 700 N N . ASN A 1 93 ? -37.337 3.420 -7.738 1.00 42.03 93 ASN A N 1
ATOM 701 C CA . ASN A 1 93 ? -38.662 3.920 -7.387 1.00 42.03 93 ASN A CA 1
ATOM 702 C C . ASN A 1 93 ? -39.363 4.467 -8.630 1.00 42.03 93 ASN A C 1
ATOM 704 O O . ASN A 1 93 ? -38.695 5.206 -9.388 1.00 42.03 93 ASN A O 1
#

Sequence (93 aa):
MNTEETKNYVEEHGIIALRADKQHQAVEVNRLLEQLGNKSGAIPFYAIFPAGSPNKPILLDGVFTSPKPFIEAFEKANASSLGGESLAKSSSN

Foldseek 3Di:
DPDPVLVVVCVVVVNDDDDDDPPDPSVVLQVVCVVVVNPVSDDPKDWAQAPLHNVDTDIDDDDDPDCVVVVVRVVVSPVNNVVNVVVVVPPPD

Radius of gyration: 15.55 Å; chains: 1; bounding box: 54×21×30 Å